Protein AF-A0A7S3VVS1-F1 (afdb_monomer)

Secondary structure (DSSP, 8-state):
----HHHHHH-GGGHHHHHHHHHSTTEEEEEESTTS--EETTTTEE-SSPSEEEEEESSHHHHHHHHHHHHHHHHHHHHHHHHHHHHTTPPPP---------

pLDDT: mean 91.91, std 5.46, range [61.59, 96.88]

Radius of gyration: 14.52 Å; Cα contacts (8 Å, |Δi|>4): 121; chains: 1; bounding box: 34×27×40 Å

Foldseek 3Di:
DDLLLLDLLCDDVSVLVVVLCVQQPQKDKAWAAPPRCQFDDPVRHGDPDPTDIDIDGPDPVSRVSSVVSSQVSVVVSLVVVQVVCVVVVHDRDDDDDDDDDD

Structure (mmCIF, N/CA/C/O backbone):
data_AF-A0A7S3VVS1-F1
#
_entry.id   AF-A0A7S3VVS1-F1
#
loop_
_atom_site.group_PDB
_atom_site.id
_atom_site.type_symbol
_atom_site.label_atom_id
_atom_site.label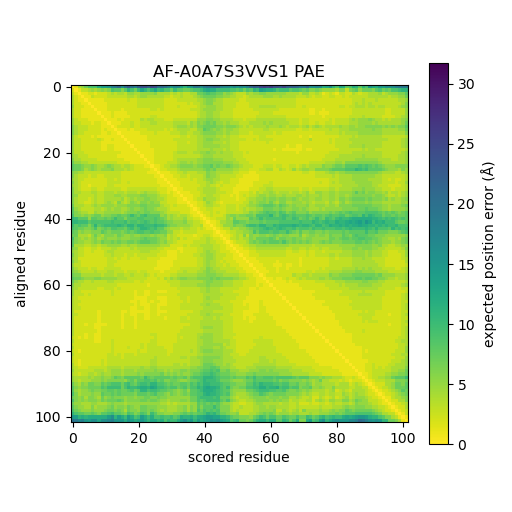_alt_id
_atom_site.label_comp_id
_atom_site.label_asym_id
_atom_site.label_entity_id
_atom_site.label_seq_id
_atom_site.pdbx_PDB_ins_code
_atom_site.Cartn_x
_atom_site.Cartn_y
_atom_site.Cartn_z
_atom_site.occupancy
_atom_site.B_iso_or_equiv
_atom_site.auth_seq_id
_atom_site.auth_comp_id
_atom_site.auth_asym_id
_atom_site.auth_atom_id
_atom_site.pdbx_PDB_model_num
ATOM 1 N N . LYS A 1 1 ? 8.480 4.843 -19.604 1.00 61.59 1 LYS A N 1
ATOM 2 C CA . LYS A 1 1 ? 8.083 5.393 -18.282 1.00 61.59 1 LYS A CA 1
ATOM 3 C C . LYS A 1 1 ? 8.241 4.278 -17.269 1.00 61.59 1 LYS A C 1
ATOM 5 O O . LYS A 1 1 ? 7.707 3.209 -17.527 1.00 61.59 1 LYS A O 1
ATOM 10 N N . ASP A 1 2 ? 8.939 4.517 -16.167 1.00 86.38 2 ASP A N 1
ATOM 11 C CA . ASP A 1 2 ? 9.117 3.501 -15.125 1.00 86.38 2 ASP A CA 1
ATOM 12 C C . ASP A 1 2 ? 7.800 3.188 -14.413 1.00 86.38 2 ASP A C 1
ATOM 14 O O . ASP A 1 2 ? 6.905 4.038 -14.311 1.00 86.38 2 ASP A O 1
ATOM 18 N N . PHE A 1 3 ? 7.679 1.971 -13.886 1.00 89.19 3 PHE A N 1
ATOM 19 C CA . PHE A 1 3 ? 6.518 1.573 -13.103 1.00 89.19 3 PHE A CA 1
ATOM 20 C C . PHE A 1 3 ? 6.603 2.159 -11.686 1.00 89.19 3 PHE A C 1
ATOM 22 O O . PHE A 1 3 ? 7.246 1.614 -10.793 1.00 89.19 3 PHE A O 1
ATOM 29 N N . GLN A 1 4 ? 5.953 3.304 -11.479 1.00 92.06 4 GLN A N 1
ATOM 30 C CA . GLN A 1 4 ? 5.932 4.015 -10.197 1.00 92.06 4 GLN A CA 1
ATOM 31 C C . GLN A 1 4 ? 5.016 3.309 -9.177 1.00 92.06 4 GLN A C 1
ATOM 33 O O . GLN A 1 4 ? 3.866 3.710 -8.990 1.00 92.06 4 GLN A O 1
ATOM 38 N N . VAL A 1 5 ? 5.523 2.260 -8.512 1.00 93.12 5 VAL A N 1
ATOM 39 C CA . VAL A 1 5 ? 4.764 1.424 -7.555 1.00 93.12 5 VAL A CA 1
ATOM 40 C C . VAL A 1 5 ? 4.088 2.270 -6.473 1.00 93.12 5 VAL A C 1
ATOM 42 O O . VAL A 1 5 ? 2.871 2.214 -6.336 1.00 93.12 5 VAL A O 1
ATOM 45 N N . CYS A 1 6 ? 4.841 3.106 -5.750 1.00 93.19 6 CYS A N 1
ATOM 46 C CA . CYS A 1 6 ? 4.299 3.924 -4.658 1.00 93.19 6 CYS A CA 1
ATOM 47 C C . CYS A 1 6 ? 3.186 4.872 -5.130 1.00 93.19 6 CYS A C 1
ATOM 49 O O . CYS A 1 6 ? 2.177 5.023 -4.449 1.00 93.19 6 CYS A O 1
ATOM 51 N N . GLY A 1 7 ? 3.328 5.462 -6.322 1.00 93.56 7 GLY A N 1
ATOM 52 C CA . GLY A 1 7 ? 2.292 6.318 -6.907 1.00 93.56 7 GLY A CA 1
ATOM 53 C C . GLY A 1 7 ? 1.002 5.554 -7.216 1.00 93.56 7 GLY A C 1
ATOM 54 O O . GLY A 1 7 ? -0.086 6.057 -6.952 1.00 93.56 7 GLY A O 1
ATOM 55 N N . ARG A 1 8 ? 1.112 4.313 -7.706 1.00 94.44 8 ARG A N 1
ATOM 56 C CA . ARG A 1 8 ? -0.043 3.431 -7.948 1.00 94.44 8 ARG A CA 1
ATOM 57 C C . ARG A 1 8 ? -0.684 2.934 -6.658 1.00 94.44 8 ARG A C 1
ATOM 59 O O . ARG A 1 8 ? -1.903 2.837 -6.599 1.00 94.44 8 ARG A O 1
ATOM 66 N N . LEU A 1 9 ? 0.114 2.667 -5.623 1.00 94.81 9 LEU A N 1
ATOM 67 C CA . LEU A 1 9 ? -0.408 2.317 -4.303 1.00 94.81 9 LEU A CA 1
ATOM 68 C C . LEU A 1 9 ? -1.219 3.478 -3.722 1.00 94.81 9 LEU A C 1
ATOM 70 O O . LEU A 1 9 ? -2.347 3.267 -3.304 1.00 94.81 9 LEU A O 1
ATOM 74 N N . ILE A 1 10 ? -0.694 4.705 -3.757 1.00 94.56 10 ILE A N 1
ATOM 75 C CA . ILE A 1 10 ? -1.391 5.904 -3.261 1.00 94.56 10 ILE A CA 1
ATOM 76 C C . ILE A 1 10 ? -2.644 6.214 -4.096 1.00 94.56 10 ILE A C 1
ATOM 78 O O . ILE A 1 10 ? -3.679 6.591 -3.543 1.00 94.56 10 ILE A O 1
ATOM 82 N N . GLY A 1 11 ? -2.555 6.022 -5.412 1.00 94.06 11 GLY A N 1
ATOM 83 C CA . GLY A 1 11 ? -3.602 6.374 -6.363 1.00 94.06 11 GLY A CA 1
ATOM 84 C C . GLY A 1 11 ? -3.658 7.883 -6.652 1.00 94.06 11 GLY A C 1
ATOM 85 O O . GLY A 1 11 ? -2.984 8.685 -5.991 1.00 94.06 11 GLY A O 1
ATOM 86 N N . PRO A 1 12 ? -4.456 8.303 -7.648 1.00 94.25 12 PRO A N 1
ATOM 87 C CA . PRO A 1 12 ? -4.644 9.714 -7.972 1.00 94.25 12 PRO A CA 1
ATOM 88 C C . PRO A 1 12 ? -5.125 10.488 -6.740 1.00 94.25 12 PRO A C 1
ATOM 90 O O . PRO A 1 12 ? -6.086 10.097 -6.087 1.00 94.25 12 PRO A O 1
ATOM 93 N N . ALA A 1 13 ? -4.427 11.566 -6.375 1.00 92.75 13 ALA A N 1
ATOM 94 C CA . ALA A 1 13 ? -4.760 12.390 -5.205 1.00 92.75 13 ALA A CA 1
ATOM 95 C C . ALA A 1 13 ? -4.969 11.605 -3.882 1.00 92.75 13 ALA A C 1
ATOM 97 O O . ALA A 1 13 ? -5.724 12.048 -3.005 1.00 92.75 13 ALA A O 1
ATOM 98 N N . GLY A 1 14 ? -4.316 10.445 -3.726 1.00 93.31 14 GLY A N 1
ATOM 99 C CA . GLY A 1 14 ? -4.438 9.607 -2.530 1.00 93.31 14 GLY A CA 1
ATOM 100 C C . GLY A 1 14 ? -5.754 8.840 -2.414 1.00 93.31 14 GLY A C 1
ATOM 101 O O . GLY A 1 14 ? -6.122 8.457 -1.305 1.00 93.31 14 GLY A O 1
ATOM 102 N N . GLU A 1 15 ? -6.485 8.655 -3.514 1.00 96.25 15 GLU A N 1
ATOM 103 C CA . GLU A 1 15 ? -7.800 8.009 -3.532 1.00 96.25 15 GLU A CA 1
ATOM 104 C C . GLU A 1 15 ? -7.808 6.635 -2.854 1.00 96.25 15 GLU A C 1
ATOM 106 O O . GLU A 1 15 ? -8.683 6.371 -2.030 1.00 96.25 15 GLU A O 1
ATOM 111 N N . HIS A 1 16 ? -6.815 5.782 -3.124 1.00 95.94 16 HIS A N 1
ATOM 112 C CA . HIS A 1 16 ? -6.759 4.456 -2.509 1.00 95.94 16 HIS A CA 1
ATOM 113 C C . HIS A 1 16 ? -6.628 4.550 -0.986 1.00 95.94 16 HIS A C 1
ATOM 115 O O . HIS A 1 16 ? -7.347 3.869 -0.260 1.00 95.94 16 HIS A O 1
ATOM 121 N N . MET A 1 17 ? -5.767 5.445 -0.492 1.00 94.12 17 MET A N 1
ATOM 122 C CA . MET A 1 17 ? -5.577 5.654 0.948 1.00 94.12 17 MET A CA 1
ATOM 123 C C . MET A 1 17 ? -6.863 6.162 1.602 1.00 94.12 17 MET A C 1
ATOM 125 O O . MET A 1 17 ? -7.283 5.642 2.634 1.00 94.12 17 MET A O 1
ATOM 129 N N . LYS A 1 18 ? -7.522 7.140 0.970 1.00 94.81 18 LYS A N 1
ATOM 130 C CA . LYS A 1 18 ? -8.793 7.704 1.440 1.00 94.81 18 LYS A CA 1
ATOM 131 C C . LYS A 1 18 ? -9.889 6.646 1.501 1.00 94.81 18 LYS A C 1
ATOM 133 O O . LYS A 1 18 ? -10.589 6.567 2.503 1.00 94.81 18 LYS A O 1
ATOM 138 N N . ARG A 1 19 ? -10.005 5.811 0.465 1.00 96.06 19 ARG A N 1
ATOM 139 C CA . ARG A 1 19 ? -10.989 4.726 0.409 1.00 96.06 19 ARG A CA 1
ATOM 140 C C . ARG A 1 19 ? -10.776 3.715 1.532 1.00 96.06 19 ARG A C 1
ATOM 142 O O . ARG A 1 19 ? -11.737 3.349 2.194 1.00 96.06 19 ARG A O 1
ATOM 149 N N . ILE A 1 20 ? -9.535 3.291 1.780 1.00 95.69 20 ILE A N 1
ATOM 150 C CA . ILE A 1 20 ? -9.267 2.314 2.844 1.00 95.69 20 ILE A CA 1
ATOM 151 C C . ILE A 1 20 ? -9.596 2.904 4.220 1.00 95.69 20 ILE A C 1
ATOM 153 O O . ILE A 1 20 ? -10.224 2.232 5.030 1.00 95.69 20 ILE A O 1
ATOM 157 N N . VAL A 1 21 ? -9.226 4.163 4.475 1.00 94.12 21 VAL A N 1
ATOM 158 C CA . VAL A 1 21 ? -9.532 4.843 5.747 1.00 94.12 21 VAL A CA 1
ATOM 159 C C . VAL A 1 21 ? -11.038 5.080 5.927 1.00 94.12 21 VAL A C 1
ATOM 161 O O . VAL A 1 21 ? -11.529 5.005 7.049 1.00 94.12 21 VAL A O 1
ATOM 164 N N . ALA A 1 22 ? -11.784 5.325 4.846 1.00 96.06 22 ALA A N 1
ATOM 165 C CA . ALA A 1 22 ? -13.239 5.467 4.902 1.00 96.06 22 ALA A CA 1
ATOM 166 C C . ALA A 1 22 ? -13.942 4.157 5.310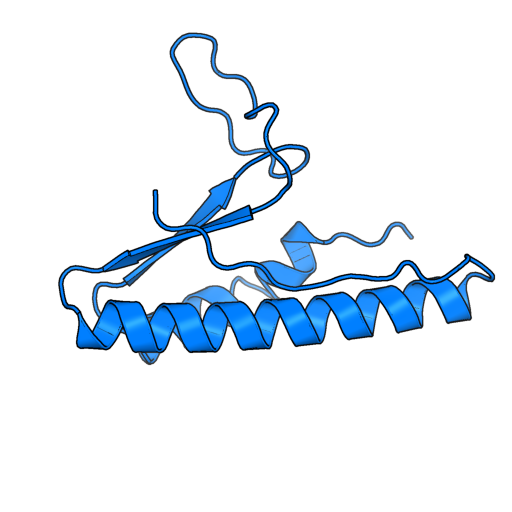 1.00 96.06 22 ALA A C 1
ATOM 168 O O . ALA A 1 22 ? -14.873 4.186 6.109 1.00 96.06 22 ALA A O 1
ATOM 169 N N . GLU A 1 23 ? -13.474 3.016 4.798 1.00 95.88 23 GLU A N 1
ATOM 170 C CA . G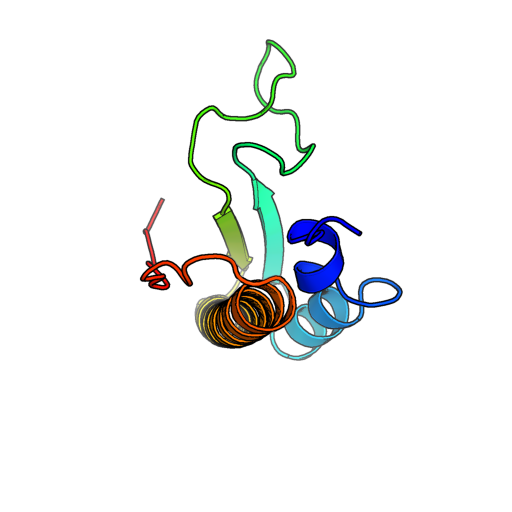LU A 1 23 ? -14.019 1.682 5.110 1.00 95.88 23 GLU A CA 1
ATOM 171 C C . GLU A 1 23 ? -13.512 1.121 6.452 1.00 95.88 23 GLU A C 1
ATOM 173 O O . GLU A 1 23 ? -14.164 0.291 7.090 1.00 95.88 23 GLU A O 1
ATOM 178 N N . ALA A 1 24 ? -12.336 1.568 6.898 1.00 95.88 24 ALA A N 1
ATOM 179 C CA . ALA A 1 24 ? -11.717 1.183 8.159 1.00 95.88 24 ALA A CA 1
ATOM 180 C C . ALA A 1 24 ? -11.378 2.426 9.001 1.00 95.88 24 ALA A C 1
ATOM 182 O O . ALA A 1 24 ? -10.221 2.862 9.025 1.00 95.88 24 ALA A O 1
ATOM 183 N N . PRO A 1 25 ? -12.366 2.977 9.734 1.00 92.38 25 PRO A N 1
ATOM 184 C CA . PRO A 1 25 ? -12.145 4.098 10.638 1.00 92.38 25 PRO A CA 1
ATOM 185 C C . PRO A 1 25 ? -11.024 3.796 11.634 1.00 92.38 25 PRO A C 1
ATOM 187 O O . PRO A 1 25 ? -10.860 2.655 12.077 1.00 92.38 25 PRO A O 1
ATOM 190 N N . ASP A 1 26 ? -10.240 4.817 11.971 1.00 91.31 26 ASP A N 1
ATOM 191 C CA . ASP A 1 26 ? -9.079 4.740 12.869 1.00 91.31 26 ASP A CA 1
ATOM 192 C C . ASP A 1 26 ? -7.916 3.859 12.379 1.00 91.31 26 ASP A C 1
ATOM 194 O O . ASP A 1 26 ? -6.949 3.647 13.119 1.00 91.31 26 ASP A O 1
ATOM 198 N N . ALA A 1 27 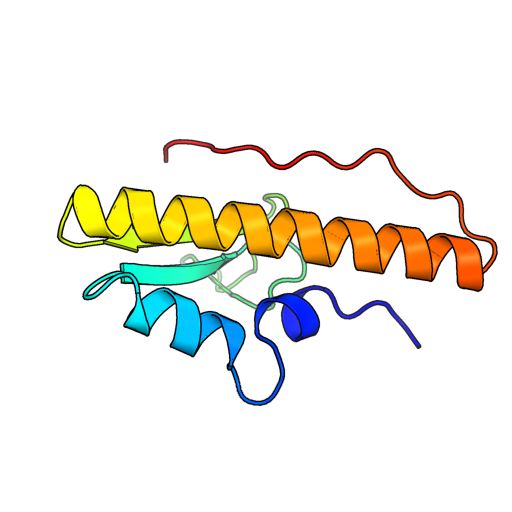? -7.962 3.364 11.137 1.00 95.50 27 ALA A N 1
ATOM 199 C CA . ALA A 1 27 ? -6.815 2.732 10.503 1.00 95.50 27 ALA A CA 1
ATOM 200 C C . ALA A 1 27 ? -5.821 3.780 9.975 1.00 95.50 27 ALA A C 1
ATOM 202 O O . ALA A 1 27 ? -6.181 4.818 9.423 1.00 95.50 27 ALA A O 1
ATOM 203 N N . LYS A 1 28 ? -4.532 3.479 10.114 1.00 94.19 28 LYS A N 1
ATOM 204 C CA . LYS A 1 28 ? -3.402 4.238 9.575 1.00 94.19 28 LYS A CA 1
ATOM 205 C C . LYS A 1 28 ? -2.569 3.310 8.709 1.00 94.19 28 LYS A C 1
ATOM 207 O O . LYS A 1 28 ? -2.215 2.212 9.140 1.00 94.19 28 LYS A O 1
ATOM 212 N N . ILE A 1 29 ? -2.239 3.778 7.511 1.00 94.31 29 ILE A N 1
ATOM 213 C CA . ILE A 1 29 ? -1.479 3.033 6.507 1.00 94.31 29 ILE A CA 1
ATOM 214 C C . ILE A 1 29 ? -0.215 3.823 6.194 1.00 94.31 29 ILE A C 1
ATOM 216 O O . ILE A 1 29 ? -0.271 5.040 6.010 1.00 94.31 29 ILE A O 1
ATOM 220 N N . ARG A 1 30 ? 0.932 3.147 6.151 1.00 92.81 30 ARG A N 1
ATOM 221 C CA . ARG A 1 30 ? 2.231 3.751 5.827 1.00 92.81 30 ARG A CA 1
ATOM 222 C C . ARG A 1 30 ? 2.971 2.900 4.811 1.00 92.81 30 ARG A C 1
ATOM 224 O O . ARG A 1 30 ? 2.973 1.681 4.928 1.00 92.81 30 ARG A O 1
ATOM 231 N N . ILE A 1 31 ? 3.629 3.546 3.856 1.00 93.88 31 ILE A N 1
ATOM 232 C CA . ILE A 1 31 ? 4.540 2.885 2.916 1.00 93.88 31 ILE A CA 1
ATOM 233 C C . ILE A 1 31 ? 5.945 2.938 3.516 1.00 93.88 31 ILE A C 1
ATOM 235 O O . ILE A 1 31 ? 6.386 4.016 3.910 1.00 93.88 31 ILE A O 1
ATOM 239 N N . ARG A 1 32 ? 6.625 1.793 3.612 1.00 93.12 32 ARG A N 1
ATOM 240 C CA . ARG A 1 32 ? 7.983 1.659 4.170 1.00 93.12 32 ARG A CA 1
ATOM 241 C C . ARG A 1 32 ? 8.853 0.745 3.315 1.00 93.12 32 ARG A C 1
ATOM 243 O O . ARG A 1 32 ? 8.361 0.132 2.372 1.00 93.12 32 ARG A O 1
ATOM 250 N N . GLY A 1 33 ? 10.132 0.654 3.663 1.00 90.62 33 GLY A N 1
ATOM 251 C CA . GLY A 1 33 ? 11.117 -0.169 2.967 1.00 90.62 33 GLY A CA 1
ATOM 252 C C . GLY A 1 33 ? 11.737 0.530 1.761 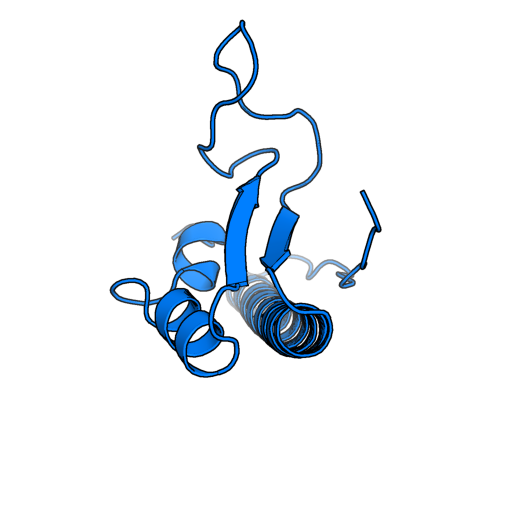1.00 90.62 33 GLY A C 1
ATOM 253 O O . GLY A 1 33 ? 11.459 1.702 1.474 1.00 90.62 33 GLY A O 1
ATOM 254 N N . ARG A 1 34 ? 12.590 -0.202 1.049 1.00 90.75 34 ARG A N 1
ATOM 255 C CA . ARG A 1 34 ? 13.393 0.328 -0.060 1.00 90.75 34 ARG A CA 1
ATOM 256 C C . ARG A 1 34 ? 12.527 0.914 -1.174 1.00 90.75 34 ARG A C 1
ATOM 258 O O . ARG A 1 34 ? 11.616 0.258 -1.679 1.00 90.75 34 ARG A O 1
ATOM 265 N N . GLY A 1 35 ? 12.846 2.136 -1.595 1.00 87.69 35 GLY A N 1
ATOM 266 C CA . GLY A 1 35 ? 12.140 2.848 -2.662 1.00 87.69 35 GLY A CA 1
ATOM 267 C C . GLY A 1 35 ? 10.826 3.508 -2.225 1.00 87.69 35 GLY A C 1
ATOM 268 O O . GLY A 1 35 ? 10.126 4.081 -3.063 1.00 87.69 35 GLY A O 1
ATOM 269 N N . SER A 1 36 ? 10.482 3.462 -0.932 1.00 89.19 36 SER A N 1
ATOM 270 C CA . SER A 1 36 ? 9.293 4.133 -0.386 1.00 89.19 36 SER A CA 1
ATOM 271 C C . SER A 1 36 ? 9.456 5.648 -0.238 1.00 89.19 36 SER A C 1
ATOM 273 O O . SER A 1 36 ? 8.451 6.352 -0.139 1.00 89.19 36 SER A O 1
ATOM 275 N N . LYS A 1 37 ? 10.695 6.166 -0.211 1.00 87.19 37 LYS A N 1
ATOM 276 C CA . LYS A 1 37 ? 11.047 7.542 0.189 1.00 87.19 37 LYS A CA 1
ATOM 277 C C . LYS A 1 37 ? 10.687 7.883 1.635 1.00 87.19 37 LYS A C 1
ATOM 279 O O . LYS A 1 37 ? 10.833 9.035 2.043 1.00 87.19 37 LYS A O 1
ATOM 284 N N . TYR A 1 38 ? 10.253 6.895 2.417 1.00 87.69 38 TYR A N 1
ATOM 285 C CA . TYR A 1 38 ? 9.994 7.045 3.837 1.00 87.69 38 TYR A CA 1
ATOM 286 C C . TYR A 1 38 ? 11.288 6.817 4.614 1.00 87.69 38 TYR A C 1
ATOM 288 O O . TYR A 1 38 ? 11.813 5.706 4.656 1.00 87.69 38 TYR A O 1
ATOM 296 N N . ARG A 1 39 ? 11.807 7.891 5.207 1.00 88.31 39 ARG A N 1
ATOM 297 C CA . ARG A 1 39 ? 13.015 7.860 6.030 1.00 88.31 39 ARG A CA 1
ATOM 298 C C . ARG A 1 39 ? 12.642 7.661 7.493 1.00 88.31 39 ARG A C 1
ATOM 300 O O . ARG A 1 39 ? 11.736 8.323 7.997 1.00 88.31 39 ARG A O 1
ATOM 307 N N . GLU A 1 40 ? 13.342 6.759 8.163 1.00 86.88 40 GLU A N 1
ATOM 308 C CA . GLU A 1 40 ? 13.105 6.412 9.559 1.00 86.88 40 GLU A CA 1
ATOM 309 C C . GLU A 1 40 ? 14.412 6.179 10.328 1.00 86.88 40 GLU A C 1
ATOM 311 O O . GLU A 1 40 ? 15.507 6.146 9.763 1.00 86.88 40 GLU A O 1
ATOM 316 N N . GLY A 1 41 ? 14.294 6.076 11.654 1.00 85.25 41 GLY A N 1
ATOM 317 C CA . GLY A 1 41 ? 15.429 5.896 12.555 1.00 85.25 41 GLY A CA 1
ATOM 318 C C . GLY A 1 41 ? 16.276 7.160 12.784 1.00 85.25 41 GLY A C 1
ATOM 319 O O . GLY A 1 41 ? 16.055 8.201 12.161 1.00 85.25 41 GLY A O 1
ATOM 320 N N . PRO A 1 42 ? 17.263 7.082 13.695 1.00 85.38 42 PRO A N 1
ATOM 321 C CA . PRO A 1 42 ? 18.118 8.215 14.058 1.00 85.38 42 PRO A CA 1
ATOM 322 C C . PRO A 1 42 ? 19.007 8.693 12.901 1.00 85.38 42 PRO A C 1
ATOM 324 O O . PRO A 1 42 ? 19.387 9.858 12.856 1.00 85.38 42 PRO A O 1
ATOM 327 N N . SER A 1 43 ? 19.314 7.811 11.947 1.00 88.50 43 SER A N 1
ATOM 328 C CA . SER A 1 43 ? 20.088 8.123 10.743 1.00 88.50 43 SER A CA 1
ATOM 329 C C . SER A 1 43 ? 19.254 8.738 9.612 1.00 88.50 43 SER A C 1
ATOM 331 O O . SER A 1 43 ? 19.836 9.177 8.622 1.00 88.50 43 SER A O 1
ATOM 333 N N . ASN A 1 44 ? 17.920 8.811 9.745 1.00 88.62 44 ASN A N 1
ATOM 334 C CA . ASN A 1 44 ? 17.007 9.384 8.749 1.00 88.62 44 ASN A CA 1
ATOM 335 C C . ASN A 1 44 ? 17.203 8.778 7.341 1.00 88.62 44 ASN A C 1
ATOM 337 O O . ASN A 1 44 ? 17.298 9.495 6.340 1.00 88.62 44 ASN A O 1
ATOM 341 N N . VAL A 1 45 ? 17.274 7.447 7.270 1.00 89.31 45 VAL A N 1
ATOM 342 C CA . VAL A 1 45 ? 17.441 6.674 6.026 1.00 89.31 45 VAL A CA 1
ATOM 343 C C . VAL A 1 45 ? 16.218 5.796 5.772 1.00 89.31 45 VAL A C 1
ATOM 345 O O . VAL A 1 45 ? 15.442 5.526 6.685 1.00 89.31 45 VAL A O 1
ATOM 348 N N . GLU A 1 46 ? 16.005 5.369 4.528 1.00 89.00 46 GLU A N 1
ATOM 349 C CA . GLU A 1 46 ? 14.991 4.344 4.245 1.00 89.00 46 GLU A CA 1
ATOM 350 C C . GLU A 1 46 ? 15.367 3.021 4.923 1.00 89.00 46 GLU A C 1
ATOM 352 O O . GLU A 1 46 ? 16.554 2.693 5.023 1.00 89.00 46 GLU A O 1
ATOM 357 N N . SER A 1 47 ? 14.368 2.235 5.333 1.00 88.38 47 SER A N 1
ATOM 358 C CA . SER A 1 47 ? 14.635 0.864 5.769 1.00 88.38 47 SER A CA 1
ATOM 359 C C . SER A 1 47 ? 15.237 0.028 4.630 1.00 88.38 47 SER A C 1
ATOM 361 O O . SER A 1 47 ? 14.893 0.175 3.453 1.00 88.38 47 SER A O 1
ATOM 363 N N . THR A 1 48 ? 16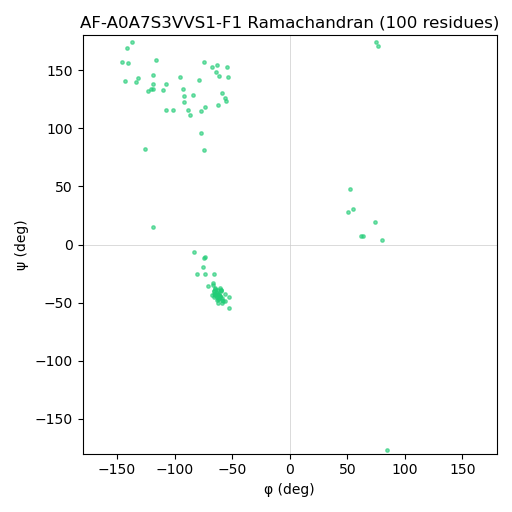.139 -0.880 5.003 1.00 87.88 48 THR A N 1
ATOM 364 C CA . THR A 1 48 ? 16.726 -1.894 4.122 1.00 87.88 48 THR A CA 1
ATOM 365 C C . THR A 1 48 ? 15.750 -3.026 3.782 1.00 87.88 48 THR A C 1
ATOM 367 O O . TH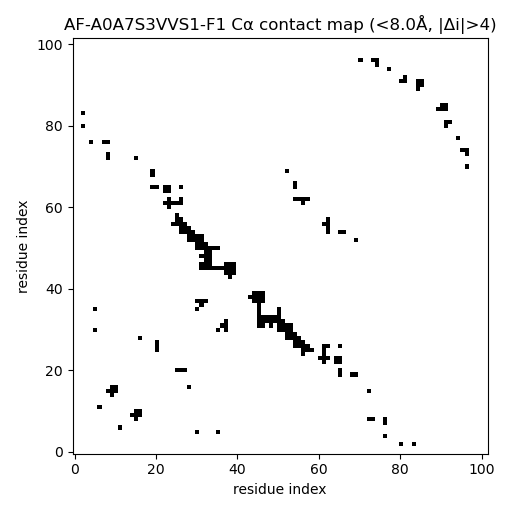R A 1 48 ? 16.037 -3.804 2.861 1.00 87.88 48 THR A O 1
ATOM 370 N N . ASP A 1 49 ? 14.605 -3.089 4.470 1.00 89.06 49 ASP A N 1
ATOM 371 C CA . ASP A 1 49 ? 13.522 -4.046 4.251 1.00 89.06 49 ASP A CA 1
ATOM 372 C C . ASP A 1 49 ? 12.886 -3.897 2.856 1.00 89.06 49 ASP A C 1
ATOM 374 O O . ASP A 1 49 ? 12.917 -2.818 2.247 1.00 89.06 49 ASP A O 1
ATOM 378 N N . PRO A 1 50 ? 12.275 -4.965 2.310 1.00 90.38 50 PRO A N 1
ATOM 379 C CA . PRO A 1 50 ? 11.469 -4.870 1.098 1.00 90.38 50 PRO A CA 1
ATOM 380 C C . PRO A 1 50 ? 10.355 -3.816 1.212 1.00 90.38 50 PRO A C 1
ATOM 382 O O . PRO A 1 50 ? 9.846 -3.545 2.296 1.00 90.38 50 PRO A O 1
ATOM 385 N N . LEU A 1 51 ? 9.946 -3.242 0.074 1.00 91.50 51 LEU A N 1
ATOM 386 C CA . LEU A 1 51 ? 8.825 -2.299 0.023 1.00 91.50 51 LEU A CA 1
ATOM 387 C C . LEU A 1 51 ? 7.563 -2.940 0.625 1.00 91.50 51 LEU A C 1
ATOM 389 O O . LEU A 1 51 ? 7.113 -3.986 0.155 1.00 91.50 51 LEU A O 1
ATOM 393 N N . MET A 1 52 ? 6.981 -2.293 1.633 1.00 92.81 52 MET A N 1
ATOM 394 C CA . MET A 1 52 ? 5.876 -2.835 2.426 1.00 92.81 52 MET A CA 1
ATOM 395 C C . MET A 1 52 ? 4.830 -1.770 2.772 1.00 92.81 52 MET A C 1
ATOM 397 O O . MET A 1 52 ? 5.120 -0.571 2.828 1.00 92.81 52 MET A O 1
ATOM 401 N N . LEU A 1 53 ? 3.603 -2.226 3.033 1.00 94.25 53 LEU A N 1
ATOM 402 C CA . LEU A 1 53 ? 2.524 -1.413 3.589 1.00 94.25 53 LEU A CA 1
ATOM 403 C C . LEU A 1 53 ? 2.287 -1.811 5.046 1.00 94.25 53 LEU A C 1
ATOM 405 O O . LEU A 1 53 ? 1.873 -2.930 5.334 1.00 94.25 53 LEU A O 1
ATOM 409 N N . CYS A 1 54 ? 2.529 -0.880 5.963 1.00 93.88 54 CYS A N 1
ATOM 410 C CA . CYS A 1 54 ? 2.262 -1.057 7.383 1.00 93.88 54 CYS A CA 1
ATOM 411 C C . CYS A 1 54 ? 0.856 -0.560 7.704 1.00 93.88 54 CYS A C 1
ATOM 413 O O . CYS A 1 54 ? 0.558 0.619 7.495 1.00 93.88 54 CYS A O 1
ATOM 415 N N . VAL A 1 55 ? 0.027 -1.435 8.264 1.00 94.81 55 VAL A N 1
ATOM 416 C CA . VAL A 1 55 ? -1.325 -1.114 8.729 1.00 94.81 55 VAL A CA 1
ATOM 417 C C . VAL A 1 55 ? -1.328 -1.108 10.254 1.00 94.81 55 VAL A C 1
ATOM 419 O O . VAL A 1 55 ? -0.723 -1.965 10.887 1.00 94.81 55 VAL A O 1
ATOM 422 N N . SER A 1 56 ? -2.001 -0.137 10.858 1.00 94.69 56 SER A N 1
ATOM 423 C CA . SER A 1 56 ? -2.264 -0.090 12.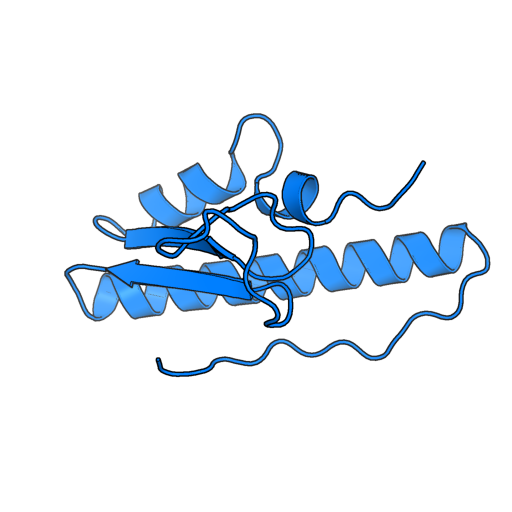301 1.00 94.69 56 SER A CA 1
ATOM 424 C C . SER A 1 56 ? -3.657 0.478 12.520 1.00 94.69 56 SER A C 1
ATOM 426 O O . SER A 1 56 ? -4.013 1.416 11.817 1.00 94.69 56 SER A O 1
ATOM 428 N N . ALA A 1 57 ? -4.437 -0.038 13.465 1.00 94.88 57 ALA A N 1
ATOM 429 C CA . ALA A 1 57 ? -5.757 0.510 13.770 1.00 94.88 57 ALA A CA 1
ATOM 430 C C . ALA A 1 57 ? -6.072 0.403 15.263 1.00 94.88 57 ALA A C 1
ATOM 432 O O . ALA A 1 57 ? -5.510 -0.445 15.953 1.00 94.88 57 ALA A O 1
ATOM 433 N N . ALA A 1 58 ? -6.982 1.251 15.747 1.00 94.19 58 ALA A N 1
ATOM 434 C CA . ALA A 1 58 ? -7.427 1.223 17.142 1.00 94.19 58 ALA A CA 1
ATOM 435 C C . ALA A 1 58 ? -8.349 0.030 17.459 1.00 94.19 58 ALA A C 1
ATOM 437 O O . ALA A 1 58 ? -8.410 -0.412 18.603 1.00 94.19 58 ALA A O 1
ATOM 438 N N . SER A 1 59 ? -9.055 -0.507 16.456 1.00 95.75 59 SER A N 1
ATOM 439 C CA . SER A 1 59 ? -9.959 -1.650 16.615 1.00 95.75 59 SER A CA 1
ATOM 440 C C . SER A 1 59 ? -9.516 -2.847 15.771 1.00 95.75 59 SER A C 1
ATOM 442 O O . SER A 1 59 ? -9.033 -2.688 14.647 1.00 95.75 59 SER A O 1
ATOM 444 N N . ALA A 1 60 ? -9.735 -4.062 16.285 1.00 94.56 60 ALA A N 1
ATOM 445 C CA . ALA A 1 60 ? -9.447 -5.297 15.551 1.00 94.56 60 ALA A CA 1
ATOM 446 C C . ALA A 1 60 ? -10.265 -5.398 14.251 1.00 94.56 60 ALA A C 1
ATOM 448 O O . ALA A 1 60 ? -9.746 -5.819 13.222 1.00 94.56 60 ALA A O 1
ATOM 449 N N . LYS A 1 61 ? -11.526 -4.942 14.276 1.00 95.50 61 LYS A N 1
ATOM 450 C CA . LYS A 1 61 ? -12.393 -4.905 13.092 1.00 95.50 61 LYS A CA 1
ATOM 451 C C . LYS A 1 61 ? -11.812 -3.990 12.011 1.00 95.50 61 LYS A C 1
ATOM 453 O O . LYS A 1 61 ? -11.667 -4.423 10.874 1.00 95.50 61 LYS A O 1
ATOM 458 N N . SER A 1 62 ? -11.436 -2.760 12.366 1.00 95.75 62 SER A N 1
ATOM 459 C CA . SER A 1 62 ? -10.810 -1.821 11.426 1.00 95.75 62 SER A CA 1
ATOM 460 C C . SER A 1 62 ? -9.473 -2.347 10.912 1.00 95.75 62 SER A C 1
ATOM 462 O O . SER A 1 62 ? -9.179 -2.202 9.732 1.00 95.75 62 SER A O 1
ATOM 464 N N . PHE A 1 63 ? -8.674 -2.991 11.767 1.00 95.38 63 PHE A N 1
ATOM 465 C CA . PHE A 1 63 ? -7.400 -3.582 11.365 1.00 95.38 63 PHE A CA 1
ATOM 466 C C . PHE A 1 63 ? -7.575 -4.684 10.315 1.00 95.38 63 PHE A C 1
ATOM 468 O O . PHE A 1 63 ? -6.881 -4.670 9.299 1.00 95.38 63 PHE A O 1
ATOM 475 N N . GLU A 1 64 ? -8.511 -5.613 10.524 1.00 95.75 64 GLU A N 1
ATOM 476 C CA . GLU A 1 64 ? -8.797 -6.682 9.559 1.00 95.75 64 GLU A CA 1
ATOM 477 C C . GLU A 1 64 ? -9.379 -6.121 8.256 1.00 95.75 64 GLU A C 1
ATOM 479 O O . GLU A 1 64 ? -8.902 -6.475 7.176 1.00 95.75 64 GLU A O 1
ATOM 484 N N . THR A 1 65 ? -10.338 -5.188 8.332 1.00 96.69 65 THR A N 1
ATOM 485 C CA . THR A 1 65 ? -10.897 -4.528 7.141 1.00 96.69 65 THR A CA 1
ATOM 486 C C . THR A 1 65 ? -9.812 -3.802 6.345 1.00 96.69 65 THR A C 1
ATOM 488 O O . THR A 1 65 ? -9.675 -4.031 5.144 1.00 96.69 65 THR A O 1
ATOM 491 N N . ALA A 1 66 ? -8.999 -2.968 7.002 1.00 96.88 66 ALA A N 1
ATOM 492 C CA . ALA A 1 66 ? -7.918 -2.234 6.352 1.00 96.88 66 ALA A CA 1
ATOM 493 C C . ALA A 1 66 ? -6.883 -3.181 5.737 1.00 96.88 66 ALA A C 1
ATOM 495 O O . ALA A 1 66 ? -6.449 -2.965 4.608 1.00 96.88 66 ALA A O 1
ATOM 496 N N . THR A 1 67 ? -6.512 -4.246 6.455 1.00 95.50 67 THR A N 1
ATOM 497 C CA . THR A 1 67 ? -5.548 -5.238 5.967 1.00 95.50 67 THR A CA 1
ATOM 498 C C . THR A 1 67 ? -6.064 -5.927 4.710 1.00 95.50 67 THR A C 1
ATOM 500 O O . THR A 1 67 ? -5.342 -5.987 3.720 1.00 95.50 67 THR A O 1
ATOM 503 N N . LYS A 1 68 ? -7.325 -6.375 4.703 1.00 96.25 68 LYS A N 1
ATOM 504 C CA . LYS A 1 68 ? -7.936 -7.008 3.528 1.00 96.25 68 LYS A CA 1
ATOM 505 C C . LYS A 1 68 ? -7.931 -6.076 2.313 1.00 96.25 68 LYS A C 1
ATOM 507 O O . LYS A 1 68 ? -7.515 -6.482 1.232 1.00 96.25 68 LYS A O 1
ATOM 512 N N . LEU A 1 69 ? -8.323 -4.815 2.501 1.00 96.69 69 LEU A N 1
ATOM 513 C CA . LEU A 1 69 ? -8.330 -3.824 1.421 1.00 96.69 69 LEU A CA 1
ATOM 514 C C . LEU A 1 69 ? -6.917 -3.515 0.900 1.00 96.69 69 LEU A C 1
ATOM 516 O O . LEU A 1 69 ? -6.724 -3.337 -0.301 1.00 96.69 69 LEU A O 1
ATOM 520 N N . VAL A 1 70 ? -5.922 -3.480 1.788 1.00 96.44 70 VAL A N 1
ATOM 521 C CA . VAL A 1 70 ? -4.509 -3.326 1.416 1.00 96.44 70 VAL A CA 1
ATOM 522 C C . VAL A 1 70 ? -4.002 -4.534 0.627 1.00 96.44 70 VAL A C 1
ATOM 524 O O . VAL A 1 70 ? -3.306 -4.352 -0.371 1.00 96.44 70 VAL A O 1
ATOM 527 N N . GLU A 1 71 ? -4.354 -5.758 1.023 1.00 95.88 71 GLU A N 1
ATOM 528 C CA . GLU A 1 71 ? -3.992 -6.963 0.272 1.00 95.88 71 GLU A CA 1
ATOM 529 C C . GLU A 1 71 ? -4.593 -6.957 -1.137 1.00 95.88 71 GLU A C 1
ATOM 531 O O . GLU A 1 71 ? -3.889 -7.256 -2.102 1.00 95.88 71 GLU A O 1
ATOM 536 N N . ASP A 1 72 ? -5.866 -6.581 -1.269 1.00 96.12 72 ASP A N 1
ATOM 537 C CA . ASP A 1 72 ? -6.543 -6.483 -2.565 1.00 96.12 72 ASP A CA 1
ATOM 538 C C . ASP A 1 72 ? -5.899 -5.411 -3.456 1.00 96.12 72 ASP A C 1
ATOM 540 O O . ASP A 1 72 ? -5.636 -5.653 -4.636 1.00 96.12 72 ASP A O 1
ATOM 544 N N . LEU A 1 73 ? -5.541 -4.259 -2.880 1.00 96.25 73 LEU A N 1
ATOM 545 C CA . LEU A 1 73 ? -4.791 -3.216 -3.577 1.00 96.25 73 LEU A CA 1
ATOM 546 C C . LEU A 1 73 ? -3.417 -3.716 -4.051 1.00 96.25 73 LEU A C 1
ATOM 548 O O . LEU A 1 73 ? -3.024 -3.461 -5.190 1.00 96.25 73 LEU A O 1
ATOM 552 N N . LEU A 1 74 ? -2.681 -4.444 -3.206 1.00 95.31 74 LEU A N 1
ATOM 553 C CA . LEU A 1 74 ? -1.388 -5.016 -3.581 1.00 95.31 74 LEU A CA 1
ATOM 554 C C . LEU A 1 74 ? -1.534 -6.024 -4.726 1.00 95.31 74 LEU A C 1
ATOM 556 O O . LEU A 1 74 ? -0.734 -5.983 -5.661 1.00 95.31 74 LEU A O 1
ATOM 560 N N . ARG A 1 75 ? -2.558 -6.888 -4.695 1.00 95.25 75 ARG A N 1
ATOM 561 C CA . ARG A 1 75 ? -2.854 -7.829 -5.790 1.00 95.25 75 ARG A CA 1
ATOM 562 C C . ARG A 1 75 ? -3.110 -7.083 -7.101 1.00 95.25 75 ARG A C 1
ATOM 564 O O . ARG A 1 75 ? -2.473 -7.403 -8.104 1.00 95.25 75 ARG A O 1
ATOM 571 N N . ALA A 1 76 ? -3.942 -6.041 -7.074 1.00 95.12 76 ALA A N 1
ATOM 572 C CA . ALA A 1 76 ? -4.230 -5.217 -8.248 1.00 95.12 76 ALA A CA 1
ATOM 573 C C . ALA A 1 76 ? -2.965 -4.539 -8.811 1.00 95.12 76 ALA A C 1
ATOM 575 O O . ALA A 1 76 ? -2.699 -4.604 -10.010 1.00 95.12 76 ALA A O 1
ATOM 576 N N . VAL A 1 77 ? -2.117 -3.958 -7.953 1.00 95.06 77 VAL A N 1
ATOM 577 C CA . VAL A 1 77 ? -0.857 -3.330 -8.394 1.00 95.06 77 VAL A CA 1
ATOM 578 C C . VAL A 1 77 ? 0.135 -4.358 -8.950 1.00 95.06 77 VAL A C 1
ATOM 580 O O . VAL A 1 77 ? 0.853 -4.064 -9.908 1.00 95.06 77 VAL A O 1
ATOM 583 N N . GLN A 1 78 ? 0.174 -5.576 -8.405 1.00 94.44 78 GLN A N 1
ATOM 584 C CA . GLN A 1 78 ? 0.983 -6.662 -8.966 1.00 94.44 78 GLN A CA 1
ATOM 585 C C . GLN A 1 78 ? 0.484 -7.086 -10.353 1.00 94.44 78 GLN A C 1
ATOM 587 O O . GLN A 1 78 ? 1.296 -7.342 -11.241 1.00 94.44 78 GLN A O 1
ATOM 592 N N . GLU A 1 79 ? -0.828 -7.151 -10.577 1.00 94.62 79 GLU A N 1
ATOM 593 C CA . GLU A 1 79 ? -1.400 -7.429 -11.900 1.00 94.62 79 GLU A CA 1
ATOM 594 C C . GLU A 1 79 ? -1.086 -6.328 -12.914 1.00 94.62 79 GLU A C 1
ATOM 596 O O . GLU A 1 79 ? -0.663 -6.629 -14.037 1.00 94.62 79 GLU A O 1
ATOM 601 N N . ASP A 1 80 ? -1.209 -5.067 -12.503 1.00 94.50 80 ASP A N 1
ATOM 602 C CA . ASP A 1 80 ? -0.777 -3.906 -13.280 1.00 94.50 80 ASP A CA 1
ATOM 603 C C . ASP A 1 80 ? 0.702 -4.003 -13.655 1.00 94.50 80 ASP A C 1
ATOM 605 O O . ASP A 1 80 ? 1.074 -3.718 -14.795 1.00 94.50 80 ASP A O 1
ATOM 609 N N . TYR A 1 81 ? 1.550 -4.433 -12.719 1.00 94.56 81 TYR A N 1
ATOM 610 C CA . TYR A 1 81 ? 2.974 -4.601 -12.978 1.00 94.56 81 TYR A CA 1
ATOM 611 C C . TYR A 1 81 ? 3.244 -5.735 -13.963 1.00 94.56 81 TYR A C 1
ATOM 613 O O . TYR A 1 81 ? 4.000 -5.552 -14.911 1.00 94.56 81 TYR A O 1
ATOM 621 N N . ARG A 1 82 ? 2.568 -6.881 -13.825 1.00 94.12 82 ARG A N 1
ATOM 622 C CA . ARG A 1 82 ? 2.670 -7.974 -14.808 1.00 94.12 82 ARG A CA 1
ATOM 623 C C . ARG A 1 82 ? 2.232 -7.509 -16.199 1.00 94.12 82 ARG A C 1
ATOM 625 O O . ARG A 1 82 ? 2.854 -7.888 -17.188 1.00 94.12 82 ARG A O 1
ATOM 632 N N . ARG A 1 83 ? 1.184 -6.681 -16.292 1.00 93.81 83 ARG A N 1
ATOM 633 C CA . ARG A 1 83 ? 0.741 -6.073 -17.558 1.00 93.81 83 ARG A CA 1
ATOM 634 C C . ARG A 1 83 ? 1.790 -5.113 -18.114 1.00 93.81 83 ARG A C 1
ATOM 636 O O . ARG A 1 83 ? 2.079 -5.171 -19.302 1.00 93.81 83 ARG A O 1
ATOM 643 N N . PHE A 1 84 ? 2.382 -4.280 -17.262 1.00 94.62 84 PHE A N 1
ATOM 644 C CA . PHE A 1 84 ? 3.489 -3.409 -17.637 1.00 94.62 84 PHE A CA 1
ATOM 645 C C . PHE A 1 84 ? 4.673 -4.216 -18.182 1.00 94.62 84 PHE A C 1
ATOM 647 O O . PHE A 1 84 ? 5.141 -3.915 -19.271 1.00 94.62 84 PHE A O 1
ATOM 654 N N . CYS A 1 85 ? 5.099 -5.280 -17.495 1.00 94.19 85 CYS A N 1
ATOM 655 C CA . CYS A 1 85 ? 6.180 -6.144 -17.964 1.00 94.19 85 CYS A CA 1
ATOM 656 C C . CYS A 1 85 ? 5.889 -6.712 -19.358 1.00 94.19 85 CYS A C 1
ATOM 658 O O . CYS A 1 85 ? 6.719 -6.568 -20.248 1.00 94.19 85 CYS A O 1
ATOM 660 N N . ARG A 1 86 ? 4.686 -7.265 -19.578 1.00 92.62 86 ARG A N 1
ATOM 661 C CA . ARG A 1 86 ? 4.280 -7.789 -20.895 1.00 92.62 86 ARG A CA 1
ATOM 662 C C . ARG A 1 86 ? 4.292 -6.729 -21.996 1.00 92.62 86 ARG A C 1
ATOM 664 O O . ARG A 1 86 ? 4.713 -7.024 -23.101 1.00 92.62 86 ARG A O 1
ATOM 671 N N . ASN A 1 87 ? 3.848 -5.509 -21.699 1.00 93.81 87 ASN A N 1
ATOM 672 C CA . ASN A 1 87 ? 3.803 -4.414 -22.675 1.00 93.81 87 ASN A CA 1
ATOM 673 C C . ASN A 1 87 ? 5.187 -3.820 -22.997 1.00 93.81 87 ASN A C 1
ATOM 675 O O . ASN A 1 87 ? 5.296 -3.003 -23.907 1.00 93.81 87 ASN A O 1
ATOM 679 N N . HIS A 1 88 ? 6.208 -4.169 -22.216 1.00 92.62 88 HIS A N 1
ATOM 680 C CA . HIS A 1 88 ? 7.577 -3.674 -22.343 1.00 92.62 88 HIS A CA 1
ATOM 681 C C . HIS A 1 88 ? 8.583 -4.803 -22.624 1.00 92.62 88 HIS A C 1
ATOM 683 O O . HIS A 1 88 ? 9.780 -4.594 -22.442 1.00 92.62 88 HIS A O 1
ATOM 689 N N . ASP A 1 89 ? 8.102 -5.990 -23.016 1.00 92.88 89 ASP A N 1
ATOM 690 C CA . ASP A 1 89 ? 8.921 -7.179 -23.298 1.00 92.88 89 ASP A CA 1
ATOM 691 C C . ASP A 1 89 ? 9.849 -7.587 -22.134 1.00 92.88 89 ASP A C 1
ATOM 693 O O . ASP A 1 89 ? 10.929 -8.146 -22.317 1.00 92.88 89 ASP A O 1
ATOM 697 N N . LEU A 1 90 ? 9.416 -7.318 -20.898 1.00 92.31 90 LEU A N 1
ATOM 698 C CA . LEU A 1 90 ? 10.108 -7.718 -19.675 1.00 92.31 90 LEU A CA 1
ATOM 699 C C . LEU A 1 90 ? 9.533 -9.035 -19.145 1.00 92.31 90 LEU A C 1
ATOM 701 O O . LEU A 1 90 ? 8.318 -9.257 -19.155 1.00 92.31 90 LEU A O 1
ATOM 705 N N . ALA A 1 91 ? 10.393 -9.882 -18.577 1.00 90.38 91 ALA A N 1
ATOM 706 C CA . ALA A 1 91 ? 9.954 -11.078 -17.867 1.00 90.38 91 ALA A CA 1
ATOM 707 C C . ALA A 1 91 ? 9.098 -10.690 -16.648 1.00 90.38 91 ALA A C 1
ATOM 709 O O . ALA A 1 91 ? 9.558 -9.987 -15.747 1.00 90.38 91 ALA A O 1
ATOM 710 N N . ALA A 1 92 ? 7.842 -11.142 -16.616 1.00 88.25 92 ALA A N 1
ATOM 711 C CA . ALA A 1 92 ? 6.945 -10.885 -15.496 1.00 88.25 92 ALA A CA 1
ATOM 712 C C . ALA A 1 92 ? 7.361 -11.743 -14.285 1.00 88.25 92 ALA A C 1
ATOM 714 O O . ALA A 1 92 ? 7.322 -12.973 -14.378 1.00 88.25 92 ALA A O 1
ATOM 715 N N . PRO A 1 93 ? 7.738 -11.142 -13.144 1.00 88.69 93 PRO A N 1
ATOM 716 C CA . PRO A 1 93 ? 8.155 -11.916 -11.986 1.00 88.69 93 PRO A CA 1
ATOM 717 C C . PRO A 1 93 ? 6.965 -12.579 -11.290 1.00 88.69 93 PRO A C 1
ATOM 719 O O . PRO A 1 93 ? 5.819 -12.112 -11.347 1.00 88.69 93 PRO A O 1
ATOM 722 N N . VAL A 1 94 ? 7.262 -13.651 -10.558 1.00 87.62 94 VAL A N 1
ATOM 723 C CA . VAL A 1 94 ? 6.307 -14.249 -9.627 1.00 87.62 94 VAL A CA 1
ATOM 724 C C . VAL A 1 94 ? 6.265 -13.380 -8.370 1.00 87.62 94 VAL A C 1
ATOM 726 O O . VAL A 1 94 ? 7.258 -13.239 -7.661 1.00 87.62 94 VAL A O 1
ATOM 729 N N . LEU A 1 95 ? 5.112 -12.761 -8.124 1.00 88.00 95 LEU A N 1
ATOM 730 C CA . LEU A 1 95 ? 4.873 -11.864 -6.993 1.00 88.00 95 LEU A CA 1
ATOM 731 C C . LEU A 1 9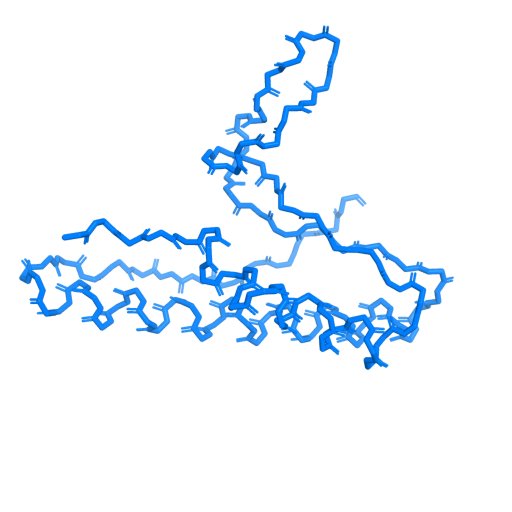5 ? 3.763 -12.435 -6.117 1.00 88.00 95 LEU A C 1
ATOM 733 O O . LEU A 1 95 ? 2.755 -12.915 -6.638 1.00 88.00 95 LEU A O 1
ATOM 737 N N . PHE A 1 96 ? 3.953 -12.346 -4.803 1.00 88.00 96 PHE A N 1
ATOM 738 C CA . PHE A 1 96 ? 3.015 -12.825 -3.793 1.00 88.00 96 PHE A CA 1
ATOM 739 C C . PHE A 1 96 ? 2.808 -11.730 -2.754 1.00 88.00 96 PHE A C 1
ATOM 741 O O . PHE A 1 96 ? 3.751 -11.024 -2.398 1.00 88.00 96 PHE A O 1
ATOM 748 N N . VAL A 1 97 ? 1.584 -11.595 -2.253 1.00 90.00 97 VAL A N 1
ATOM 749 C CA . VAL A 1 97 ? 1.311 -10.764 -1.078 1.00 90.00 97 VAL A CA 1
ATOM 750 C C . VAL A 1 97 ? 1.595 -11.600 0.166 1.00 90.00 97 VAL A C 1
ATOM 752 O O . VAL A 1 97 ? 1.109 -12.725 0.276 1.00 90.00 97 VAL A O 1
ATOM 755 N N . ARG A 1 98 ? 2.402 -11.066 1.085 1.00 89.75 98 ARG A N 1
ATOM 756 C CA . ARG A 1 98 ? 2.702 -11.685 2.379 1.00 89.75 98 ARG A CA 1
ATOM 757 C C . ARG A 1 98 ? 2.223 -10.768 3.494 1.00 89.75 98 ARG A C 1
ATOM 759 O O . ARG A 1 98 ? 2.468 -9.565 3.444 1.00 89.75 98 ARG A O 1
ATOM 766 N N . ARG A 1 99 ? 1.546 -11.348 4.484 1.00 88.69 99 ARG A N 1
ATOM 767 C CA . ARG A 1 99 ? 1.139 -10.665 5.713 1.00 88.69 99 ARG A CA 1
ATOM 768 C C . ARG A 1 99 ? 2.104 -11.066 6.819 1.00 88.69 99 ARG A C 1
ATOM 770 O O . ARG A 1 99 ? 2.148 -12.232 7.201 1.00 88.69 99 ARG A O 1
ATOM 777 N N . GLU A 1 100 ? 2.851 -10.099 7.328 1.00 86.31 100 GLU A N 1
ATOM 778 C CA . GLU A 1 100 ? 3.754 -10.281 8.463 1.00 86.31 100 GLU A CA 1
ATOM 779 C C . GLU A 1 100 ? 3.180 -9.529 9.665 1.00 86.31 100 GLU A C 1
ATOM 781 O O . GLU A 1 100 ? 2.716 -8.394 9.538 1.00 86.31 100 GLU A O 1
ATOM 786 N N . LYS A 1 101 ? 3.138 -10.190 10.826 1.00 75.94 101 LYS A N 1
ATOM 787 C CA . LYS A 1 101 ? 2.784 -9.540 12.090 1.00 75.94 101 LYS A CA 1
ATOM 788 C C . LYS A 1 101 ? 4.077 -8.989 12.678 1.00 75.94 101 LYS A C 1
ATOM 790 O O . LYS A 1 101 ? 4.983 -9.773 12.950 1.00 75.94 101 LYS A O 1
ATOM 795 N N . GLN A 1 102 ? 4.148 -7.667 12.794 1.00 62.84 102 GLN A N 1
ATOM 796 C CA . GLN A 1 102 ? 5.261 -6.956 13.418 1.00 62.84 102 GLN A CA 1
ATOM 797 C C . GLN A 1 102 ? 5.031 -6.808 14.920 1.00 62.84 102 GLN A C 1
ATOM 799 O O . GLN A 1 102 ? 3.851 -6.642 15.309 1.00 62.84 102 GLN A O 1
#

Organism: NCBI:txid141414

Solvent-accessible surface area (backbone atoms only — not comparable to full-atom values): 6084 Å² total; per-residue (Å²): 133,81,88,58,59,69,57,63,62,34,32,76,96,38,46,49,53,52,51,40,36,70,75,5,60,69,40,47,78,43,64,32,14,50,90,48,85,35,58,46,74,96,81,60,39,56,44,90,48,72,66,43,77,50,75,48,41,84,41,72,68,21,35,52,49,34,49,52,52,48,51,53,50,50,52,53,52,51,52,52,47,40,51,50,22,59,77,67,80,40,86,60,76,94,80,80,92,80,89,78,89,129

Sequence (102 aa):
KDFQVCGRLIGPAGEHMKRIVAEAPDAKIRIRGRGSKYREGPSNVESTDPLMLCVSAASAKSFETATKLVEDLLRAVQEDYRRFCRNHDLAAPVLFVRREKQ

Mean predicted aligned error: 3.99 Å

Nearest PDB structures (foldseek):
  2yqr-assembly1_A  TM=8.632E-01  e=3.003E-05  Homo sapiens
  4wan-assembly1_G  TM=6.573E-01  e=3.539E-04  Saccharomyces cerevisiae S288C
  3sz4-assembly1_A  TM=4.207E-01  e=3.197E+00  Laribacter hongkongensis HLHK9
  3h4r-assembly1_A  TM=4.278E-01  e=1.594E+00  Escherichia coli K-12

InterPro domains:
  IPR031121 KH domain containing protein RIK/BLOM7 [PTHR15744] (2-86)
  IPR036612 K Homology domain, type 1 superfamily [G3DSA:3.30.1370.10] (1-89)
  IPR036612 K Homology domain, type 1 superfamily [SSF54791] (2-87)
  IPR047889 KHDC4, second type I KH domain [cd22386] (1-88)
  IPR055256 KHDC4/BBP-like, KH-domain type I [PF22675] (2-74)